Protein AF-A0A2D7C6W1-F1 (afdb_monomer_lite)

Sequence (150 aa):
MENFDFDVLTEDAIDINGTVIKLRDVPDDKLNSMLNRYKRKSESDEDWICEGYYTAAYETILRVVNYRKDHPNQGRTPEDLLEIARETEVGDTITCPNCKNEFEKRNSQHLFCSNGRTKQGGNCKDRYWNLHDPKRRERLDNYHEENYAE

Secondary structure (DSSP, 8-state):
---TTEEEETTTEEEETTEEEEGGGS-HHHHHHHHHHHHHHHTSHHHHHTTTHHHHHHHHHHHHHHHHHH-GGGGS-HHHHHHHHHHSPTTSEEE-TTT--EEE--STT--S-GGG--TTS--HHHHHHHHHSHHHHHHHHHHHHHHH--

Radi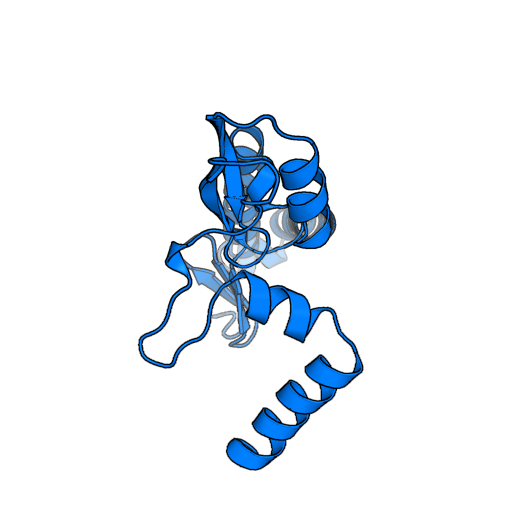us of gyration: 19.01 Å; chains: 1; bounding box: 43×43×50 Å

Foldseek 3Di:
DAPVQWDDDPQLWIGGHNDIRNLLQAAPVVLVVLLVVLVVVLPDPVCVVNVNRSVSNNVSSVVSVVVCVVVVQSNDALVVQLVVLLPDDQQDWGAASQPRDIDGRNDNPSSHDPVQQDPVGDRRVVVVVLCVDPVSVVVVVVVCCVPPVD

Structure (mmCIF, N/CA/C/O backbone):
data_AF-A0A2D7C6W1-F1
#
_entry.id   AF-A0A2D7C6W1-F1
#
loop_
_atom_site.group_PDB
_atom_site.id
_atom_site.type_symbol
_atom_site.label_atom_id
_atom_site.label_alt_id
_atom_site.label_comp_id
_atom_site.label_asym_id
_atom_site.label_entity_id
_atom_site.label_seq_id
_atom_site.pdbx_PDB_ins_code
_atom_site.Cartn_x
_atom_site.Cartn_y
_atom_site.Cartn_z
_atom_site.occupancy
_atom_site.B_iso_or_equiv
_atom_site.auth_seq_id
_atom_site.auth_comp_id
_atom_site.auth_asym_id
_atom_site.auth_atom_id
_atom_site.pdbx_PDB_model_num
ATOM 1 N N . MET A 1 1 ? 12.959 -6.729 -28.848 1.00 47.84 1 MET A N 1
ATOM 2 C CA . MET A 1 1 ? 13.080 -8.042 -28.176 1.00 47.84 1 MET A CA 1
ATOM 3 C C . MET A 1 1 ? 12.167 -7.910 -26.979 1.00 47.84 1 MET A C 1
ATOM 5 O O . MET A 1 1 ? 12.507 -7.137 -26.098 1.00 47.84 1 MET A O 1
ATOM 9 N N . GLU A 1 2 ? 10.964 -8.486 -27.035 1.00 46.91 2 GLU A N 1
ATOM 10 C CA . GLU A 1 2 ? 10.011 -8.402 -25.921 1.00 46.91 2 GLU A CA 1
ATOM 11 C C . GLU A 1 2 ? 10.696 -8.984 -24.685 1.00 46.91 2 GLU A C 1
ATOM 13 O O . GLU A 1 2 ? 11.186 -10.115 -24.706 1.00 46.91 2 GLU A O 1
ATOM 18 N N . ASN A 1 3 ? 10.816 -8.178 -23.634 1.00 53.06 3 ASN A N 1
ATOM 19 C CA . ASN A 1 3 ? 11.256 -8.667 -22.340 1.00 53.06 3 ASN A CA 1
ATOM 20 C C . ASN A 1 3 ? 10.028 -9.355 -21.735 1.00 53.06 3 ASN A C 1
ATOM 22 O O . ASN A 1 3 ? 9.321 -8.759 -20.937 1.00 53.06 3 ASN A O 1
ATOM 26 N N . PHE A 1 4 ? 9.735 -10.580 -22.194 1.00 56.25 4 PHE A N 1
ATOM 27 C CA . PHE A 1 4 ? 8.524 -11.347 -21.847 1.00 56.25 4 PHE A CA 1
ATOM 28 C C . PHE A 1 4 ? 8.294 -11.512 -20.334 1.00 56.25 4 PHE A C 1
ATOM 30 O O . PHE A 1 4 ? 7.210 -11.899 -19.914 1.00 56.25 4 PHE A O 1
ATOM 37 N N . ASP A 1 5 ? 9.307 -11.199 -19.527 1.00 73.25 5 ASP A N 1
ATOM 38 C CA . ASP A 1 5 ? 9.311 -11.363 -18.082 1.00 73.25 5 ASP A CA 1
ATOM 39 C C . ASP A 1 5 ? 9.166 -10.029 -17.326 1.00 73.25 5 ASP A C 1
ATOM 41 O O . ASP A 1 5 ? 9.450 -9.970 -16.126 1.00 73.25 5 ASP A O 1
ATOM 45 N N . PHE A 1 6 ? 8.791 -8.930 -17.984 1.00 80.50 6 PHE A N 1
ATOM 46 C CA . PHE A 1 6 ? 8.623 -7.644 -17.313 1.00 80.50 6 PHE A CA 1
ATOM 47 C C . PHE A 1 6 ? 7.566 -6.807 -18.046 1.00 80.50 6 PHE A C 1
ATOM 49 O O . PHE A 1 6 ? 7.773 -6.502 -19.214 1.00 80.50 6 PHE A O 1
ATOM 56 N N . ASP A 1 7 ? 6.473 -6.435 -17.358 1.00 82.94 7 ASP A N 1
ATOM 57 C CA . ASP A 1 7 ? 5.408 -5.533 -17.848 1.00 82.94 7 ASP A CA 1
ATOM 58 C C . ASP A 1 7 ? 4.999 -4.439 -16.842 1.00 82.94 7 ASP A C 1
ATOM 60 O O . ASP A 1 7 ? 4.746 -4.698 -15.664 1.00 82.94 7 ASP A O 1
ATOM 64 N N . VAL A 1 8 ? 4.894 -3.182 -17.297 1.00 82.38 8 VAL A N 1
ATOM 65 C CA . VAL A 1 8 ? 4.308 -2.092 -16.496 1.00 82.38 8 VAL A CA 1
ATOM 66 C C . VAL A 1 8 ? 2.813 -2.038 -16.775 1.00 82.38 8 VAL A C 1
ATOM 68 O O . VAL A 1 8 ? 2.379 -1.771 -17.893 1.00 82.38 8 VAL A O 1
ATOM 71 N N . LEU A 1 9 ? 2.013 -2.262 -15.737 1.00 84.75 9 LEU A N 1
ATOM 72 C CA . LEU A 1 9 ? 0.561 -2.342 -15.841 1.00 84.75 9 LEU A CA 1
ATOM 73 C C . LEU A 1 9 ? -0.097 -0.990 -15.530 1.00 84.75 9 LEU A C 1
ATOM 75 O O . LEU A 1 9 ? 0.452 -0.131 -14.836 1.00 84.75 9 LEU A O 1
ATOM 79 N N . THR A 1 10 ? -1.335 -0.813 -15.990 1.00 77.12 10 THR A N 1
ATOM 80 C CA . THR A 1 10 ? -2.091 0.446 -15.853 1.00 77.12 10 THR A CA 1
ATOM 81 C C . THR A 1 10 ? -2.480 0.803 -14.412 1.00 77.12 10 THR A C 1
ATOM 83 O O . THR A 1 10 ? -2.797 1.957 -14.137 1.00 77.12 10 THR A O 1
ATOM 86 N N . GLU A 1 11 ? -2.448 -0.151 -13.476 1.00 78.25 11 GLU A N 1
ATOM 87 C CA . GLU A 1 11 ? -2.970 -0.005 -12.105 1.00 78.25 11 GLU A CA 1
ATOM 88 C C . GLU A 1 11 ? -1.886 0.228 -11.035 1.00 78.25 11 GLU A C 1
ATOM 90 O O . GLU A 1 11 ? -1.955 -0.332 -9.942 1.00 78.25 11 GLU A O 1
ATOM 95 N N . ASP A 1 12 ? -0.865 1.042 -11.330 1.00 87.25 12 ASP A N 1
ATOM 96 C CA . ASP A 1 12 ? 0.300 1.215 -10.438 1.00 87.25 12 ASP A CA 1
ATOM 97 C C . ASP A 1 12 ? 0.898 -0.147 -10.032 1.00 87.25 12 ASP A C 1
ATOM 99 O O . ASP A 1 12 ? 1.196 -0.411 -8.861 1.00 87.25 12 ASP A O 1
ATOM 103 N N . ALA A 1 13 ? 1.017 -1.045 -11.006 1.00 89.69 13 ALA A N 1
ATOM 104 C CA . ALA A 1 13 ? 1.513 -2.393 -10.807 1.00 89.69 13 ALA A CA 1
ATOM 105 C C . ALA A 1 13 ? 2.585 -2.720 -11.840 1.00 89.69 13 ALA A C 1
ATOM 107 O O . ALA A 1 13 ? 2.610 -2.160 -12.935 1.00 89.69 13 ALA A O 1
ATOM 108 N N . ILE A 1 14 ? 3.488 -3.612 -11.458 1.00 90.19 14 ILE A N 1
ATOM 109 C CA . ILE A 1 14 ? 4.555 -4.097 -12.323 1.00 90.19 14 ILE A CA 1
ATOM 110 C C . ILE A 1 14 ? 4.523 -5.617 -12.268 1.00 90.19 14 ILE A C 1
ATOM 112 O O . ILE A 1 14 ? 4.587 -6.183 -11.178 1.00 90.19 14 ILE A O 1
ATOM 116 N N . ASP A 1 15 ? 4.413 -6.260 -13.418 1.00 88.56 15 ASP A N 1
ATOM 117 C CA . ASP A 1 15 ? 4.608 -7.692 -13.571 1.00 88.56 15 ASP A CA 1
ATOM 118 C C . ASP A 1 15 ? 6.099 -7.978 -13.737 1.00 88.56 15 ASP A C 1
ATOM 120 O O . ASP A 1 15 ? 6.776 -7.329 -14.533 1.00 88.56 15 ASP A O 1
ATOM 124 N N . ILE A 1 16 ? 6.615 -8.915 -12.947 1.00 86.44 16 ILE A N 1
ATOM 125 C CA . ILE A 1 16 ? 7.958 -9.463 -13.094 1.00 86.44 16 ILE A CA 1
ATOM 126 C C . ILE A 1 16 ? 7.830 -10.978 -13.185 1.00 86.44 16 ILE A C 1
ATOM 128 O O . ILE A 1 16 ? 7.563 -11.631 -12.175 1.00 86.44 16 ILE A O 1
ATOM 132 N N . ASN A 1 17 ? 8.070 -11.539 -14.366 1.00 84.31 17 ASN A N 1
ATOM 133 C CA . ASN A 1 17 ? 8.070 -12.975 -14.630 1.00 84.31 17 ASN A CA 1
ATOM 134 C C . ASN A 1 17 ? 6.769 -13.655 -14.149 1.00 84.31 17 ASN A C 1
ATOM 136 O O . ASN A 1 17 ? 6.798 -14.624 -13.388 1.00 84.31 17 ASN A O 1
ATOM 140 N N . GLY A 1 18 ? 5.620 -13.065 -14.489 1.00 82.75 18 GLY A N 1
ATOM 141 C CA . GLY A 1 18 ? 4.286 -13.513 -14.077 1.00 82.75 18 GLY A CA 1
ATOM 142 C C . GLY A 1 18 ? 3.901 -13.150 -12.637 1.00 82.75 18 GLY A C 1
ATOM 143 O O . GLY A 1 18 ? 2.819 -13.515 -12.173 1.00 82.75 18 GLY A O 1
ATOM 144 N N . THR A 1 19 ? 4.767 -12.452 -11.894 1.00 85.06 19 THR A N 1
ATOM 145 C CA . THR A 1 19 ? 4.476 -11.971 -10.539 1.00 85.06 19 THR A CA 1
ATOM 146 C C . THR A 1 19 ? 4.055 -10.508 -10.570 1.00 85.06 19 THR A C 1
ATOM 148 O O . THR A 1 19 ? 4.889 -9.606 -10.650 1.00 85.06 19 THR A O 1
ATOM 151 N N . VAL A 1 20 ? 2.756 -10.262 -10.399 1.00 88.88 20 VAL A N 1
ATOM 152 C CA . VAL A 1 20 ? 2.199 -8.905 -10.329 1.00 88.88 20 VAL A CA 1
ATOM 153 C C . VAL A 1 20 ? 2.466 -8.265 -8.966 1.00 88.88 20 VAL A C 1
ATOM 155 O O . VAL A 1 20 ? 1.891 -8.636 -7.940 1.00 88.88 20 VAL A O 1
ATOM 158 N N . ILE A 1 21 ? 3.305 -7.234 -8.960 1.00 89.56 21 ILE A N 1
ATOM 159 C CA . ILE A 1 21 ? 3.612 -6.405 -7.797 1.00 89.56 21 ILE A CA 1
ATOM 160 C C . ILE A 1 21 ? 2.732 -5.158 -7.830 1.00 89.56 21 ILE A C 1
ATOM 162 O O . ILE A 1 21 ? 2.958 -4.244 -8.621 1.00 89.56 21 ILE A O 1
ATOM 166 N N . LYS A 1 22 ? 1.767 -5.073 -6.912 1.00 90.19 22 LYS A N 1
ATOM 167 C CA . LYS A 1 22 ? 0.974 -3.857 -6.685 1.00 90.19 22 LYS A CA 1
ATOM 168 C C . LYS A 1 22 ? 1.797 -2.850 -5.894 1.00 90.19 22 LYS A C 1
ATOM 170 O O . LYS A 1 22 ? 1.976 -3.005 -4.687 1.00 90.19 22 LYS A O 1
ATOM 175 N N . LEU A 1 23 ? 2.290 -1.800 -6.546 1.00 90.31 23 LEU A N 1
ATOM 176 C CA . LEU A 1 23 ? 3.220 -0.845 -5.931 1.00 90.31 23 LEU A CA 1
ATOM 177 C C . LEU A 1 23 ? 2.604 -0.115 -4.737 1.00 90.31 23 LEU A C 1
ATOM 179 O O . LEU A 1 23 ? 3.302 0.199 -3.777 1.00 90.31 23 LEU A O 1
ATOM 183 N N . ARG A 1 24 ? 1.285 0.093 -4.762 1.00 85.81 24 ARG A N 1
ATOM 184 C CA . ARG A 1 24 ? 0.519 0.674 -3.653 1.00 85.81 24 ARG A CA 1
ATOM 185 C C . ARG A 1 24 ? 0.630 -0.135 -2.363 1.00 85.81 24 ARG A C 1
ATOM 187 O O . ARG A 1 24 ? 0.616 0.461 -1.291 1.00 85.81 24 ARG A O 1
ATOM 194 N N . ASP A 1 25 ? 0.817 -1.447 -2.451 1.00 83.94 25 ASP A N 1
ATOM 195 C CA . ASP A 1 25 ? 0.905 -2.326 -1.285 1.00 83.94 25 ASP A CA 1
ATOM 196 C C . ASP A 1 25 ? 2.335 -2.510 -0.767 1.00 83.94 25 ASP A C 1
ATOM 198 O O . ASP A 1 25 ? 2.521 -2.946 0.369 1.00 83.94 25 ASP A O 1
ATOM 202 N N . VAL A 1 26 ? 3.339 -2.132 -1.564 1.00 86.75 26 VAL A N 1
ATOM 203 C CA . VAL A 1 26 ? 4.760 -2.286 -1.230 1.00 86.75 26 VAL A CA 1
ATOM 204 C C . VAL A 1 26 ? 5.152 -1.345 -0.078 1.00 86.75 26 VAL A C 1
ATOM 206 O O . VAL A 1 26 ? 4.910 -0.143 -0.193 1.00 86.75 26 VAL A O 1
ATOM 209 N N . PRO A 1 27 ? 5.790 -1.833 1.002 1.00 87.00 27 PRO A N 1
ATOM 210 C CA . PRO A 1 27 ? 6.308 -0.985 2.080 1.00 87.00 27 PRO A CA 1
ATOM 211 C C . PRO A 1 27 ? 7.255 0.124 1.591 1.00 87.00 27 PRO A C 1
ATOM 213 O O . PRO A 1 27 ? 7.922 -0.032 0.565 1.0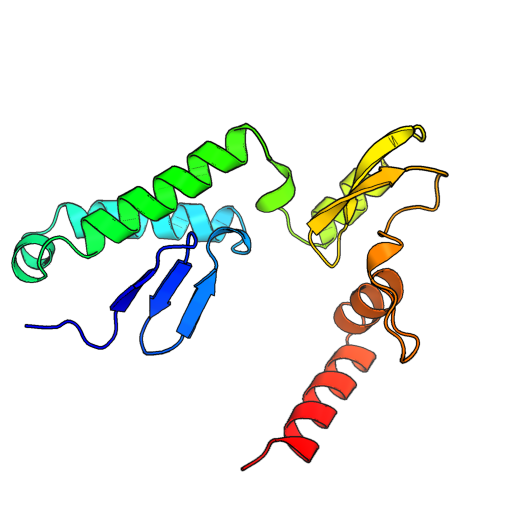0 87.00 27 PRO A O 1
ATOM 216 N N . ASP A 1 28 ? 7.309 1.255 2.299 1.00 87.12 28 ASP A N 1
ATOM 217 C CA . ASP A 1 28 ? 8.063 2.445 1.862 1.00 87.12 28 ASP A CA 1
ATOM 218 C C . ASP A 1 28 ? 9.566 2.200 1.664 1.00 87.12 28 ASP A C 1
ATOM 220 O O . ASP A 1 28 ? 10.154 2.687 0.696 1.00 87.12 28 ASP A O 1
ATOM 224 N N . ASP A 1 29 ? 10.202 1.429 2.541 1.00 87.88 29 ASP A N 1
ATOM 225 C CA . ASP A 1 29 ? 11.618 1.062 2.435 1.00 87.88 29 ASP A CA 1
ATOM 226 C C . ASP A 1 29 ? 11.901 0.303 1.127 1.00 87.88 29 ASP A C 1
ATOM 228 O O . ASP A 1 29 ? 12.822 0.639 0.370 1.00 87.88 29 ASP A O 1
ATOM 232 N N . LYS A 1 30 ? 11.044 -0.670 0.805 1.00 90.62 30 LYS A N 1
ATOM 233 C CA . LYS A 1 30 ? 11.142 -1.471 -0.413 1.00 90.62 30 LYS A CA 1
ATOM 234 C C . LYS A 1 30 ? 10.805 -0.647 -1.652 1.00 90.62 30 LYS A C 1
ATOM 236 O O . LYS A 1 30 ? 11.514 -0.766 -2.651 1.00 90.62 30 LYS A O 1
ATOM 241 N N . LEU A 1 31 ? 9.795 0.222 -1.592 1.00 91.75 31 LEU A N 1
ATOM 242 C CA . LEU A 1 31 ? 9.417 1.088 -2.713 1.00 91.75 31 LEU A CA 1
ATOM 243 C C . LEU A 1 31 ? 10.535 2.088 -3.051 1.00 91.75 31 LEU A C 1
ATOM 245 O O . LEU A 1 31 ? 10.873 2.257 -4.222 1.00 91.75 31 LEU A O 1
ATOM 249 N N . ASN A 1 32 ? 11.178 2.680 -2.042 1.00 92.50 32 ASN A N 1
ATOM 250 C CA . ASN A 1 32 ? 12.326 3.574 -2.231 1.00 92.50 32 ASN A CA 1
ATOM 251 C C . ASN A 1 32 ? 13.553 2.837 -2.791 1.00 92.50 32 ASN A C 1
ATOM 253 O O . ASN A 1 32 ? 14.259 3.358 -3.659 1.00 92.50 32 ASN A O 1
ATOM 257 N N . SER A 1 33 ? 13.797 1.603 -2.342 1.00 94.75 33 SER A N 1
ATOM 258 C CA . SER A 1 33 ? 14.836 0.742 -2.920 1.00 94.75 33 SER A CA 1
ATOM 259 C C . SER A 1 33 ? 14.563 0.447 -4.401 1.00 94.75 33 SER A C 1
ATOM 261 O O . SER A 1 33 ? 15.463 0.572 -5.240 1.00 94.75 33 SER A O 1
ATOM 263 N N . MET A 1 34 ? 13.307 0.142 -4.748 1.00 93.88 34 MET A N 1
ATOM 264 C CA . MET A 1 34 ? 12.881 -0.045 -6.136 1.00 93.88 34 MET A CA 1
ATOM 265 C C . MET A 1 34 ? 13.083 1.231 -6.961 1.00 93.88 34 MET A C 1
ATOM 267 O O . MET A 1 34 ? 13.706 1.154 -8.017 1.00 93.88 34 MET A O 1
ATOM 271 N N . LEU A 1 35 ? 12.656 2.399 -6.469 1.00 95.38 35 LEU A N 1
ATOM 272 C CA . LEU A 1 35 ? 12.831 3.687 -7.152 1.00 95.38 35 LEU A CA 1
ATOM 273 C C . LEU A 1 35 ? 14.300 3.934 -7.528 1.00 95.38 35 LEU A C 1
ATOM 275 O O . LEU A 1 35 ? 14.612 4.202 -8.686 1.00 95.38 35 LEU A O 1
ATOM 279 N N . ASN A 1 36 ? 15.216 3.773 -6.569 1.00 95.25 36 ASN A N 1
ATOM 280 C CA . ASN A 1 36 ? 16.651 3.961 -6.796 1.00 95.25 36 ASN A CA 1
ATOM 281 C C . ASN A 1 36 ? 17.241 2.929 -7.766 1.00 95.25 36 ASN A C 1
ATOM 283 O O . ASN A 1 36 ? 18.146 3.239 -8.546 1.00 95.25 36 ASN A O 1
ATOM 287 N N . ARG A 1 37 ? 16.758 1.682 -7.724 1.00 93.69 37 ARG A N 1
ATOM 288 C CA . ARG A 1 37 ? 17.172 0.638 -8.667 1.00 93.69 37 ARG A CA 1
ATOM 289 C C . ARG A 1 37 ? 16.743 0.987 -10.088 1.00 93.69 37 ARG A C 1
ATOM 291 O O . ARG A 1 37 ? 17.583 0.923 -10.981 1.00 93.69 37 ARG A O 1
ATOM 298 N N . TYR A 1 38 ? 15.476 1.340 -10.287 1.00 93.00 38 TYR A N 1
ATOM 299 C CA . TYR A 1 38 ? 14.937 1.609 -11.617 1.00 93.00 38 TYR A CA 1
ATOM 300 C C . TYR A 1 38 ? 15.430 2.923 -12.198 1.00 93.00 38 TYR A C 1
ATOM 302 O O . TYR A 1 38 ? 15.708 2.943 -13.384 1.00 93.00 38 TYR A O 1
ATOM 310 N N . LYS A 1 39 ? 15.706 3.937 -11.371 1.00 95.00 39 LYS A N 1
ATOM 311 C CA . LYS A 1 39 ? 16.408 5.148 -11.812 1.00 95.00 39 LYS A CA 1
ATOM 312 C C . LYS A 1 39 ? 17.761 4.835 -12.463 1.00 95.00 39 LYS A C 1
ATOM 314 O O . LYS A 1 39 ? 18.068 5.312 -13.544 1.00 95.00 39 LYS A O 1
ATOM 319 N N . ARG A 1 40 ? 18.578 3.996 -11.814 1.00 93.31 40 ARG A N 1
ATOM 320 C CA . ARG A 1 40 ? 19.887 3.609 -12.372 1.00 93.31 40 ARG A CA 1
ATOM 321 C C . ARG A 1 40 ? 19.757 2.789 -13.654 1.00 93.31 40 ARG A C 1
ATOM 323 O O . ARG A 1 40 ? 20.637 2.851 -14.499 1.00 93.31 40 ARG A O 1
ATOM 330 N N . LYS A 1 41 ? 18.696 1.985 -13.768 1.00 91.88 41 LYS A N 1
ATOM 331 C CA . LYS A 1 41 ? 18.440 1.166 -14.956 1.00 91.88 41 LYS A CA 1
ATOM 332 C C . LYS A 1 41 ? 17.873 1.979 -16.117 1.00 91.88 41 LYS A C 1
ATOM 334 O O . LYS A 1 41 ? 18.279 1.731 -17.236 1.00 91.88 41 LYS A O 1
ATOM 339 N N . SER A 1 42 ? 16.997 2.949 -15.863 1.00 91.38 42 SER A N 1
ATOM 340 C CA . SER A 1 42 ? 16.467 3.843 -16.901 1.00 91.38 42 SER A CA 1
ATOM 341 C C . SER A 1 42 ? 17.552 4.722 -17.527 1.00 91.38 42 SER A C 1
ATOM 343 O O . SER A 1 42 ? 17.406 5.204 -18.638 1.00 91.38 42 SER A O 1
ATOM 345 N N . GLU A 1 43 ? 18.653 4.943 -16.808 1.00 90.88 43 GLU A N 1
ATOM 346 C CA . GLU A 1 43 ? 19.818 5.684 -17.299 1.00 90.88 43 GLU A CA 1
ATOM 347 C C . GLU A 1 43 ? 20.808 4.797 -18.090 1.00 90.88 43 GLU A C 1
ATOM 349 O O . GLU A 1 43 ? 21.850 5.295 -18.514 1.00 90.88 43 GLU A O 1
ATOM 354 N N . SER A 1 44 ? 20.533 3.495 -18.274 1.00 88.75 44 SER A N 1
ATOM 355 C CA . SER A 1 44 ? 21.426 2.581 -18.999 1.00 88.75 44 SER A CA 1
ATOM 356 C C . SER A 1 44 ? 21.062 2.446 -20.481 1.00 88.75 44 SER A C 1
ATOM 358 O O . SER A 1 44 ? 19.895 2.494 -20.862 1.00 88.75 44 SER A O 1
ATOM 360 N N . ASP A 1 45 ? 22.064 2.174 -21.322 1.00 78.19 45 ASP A N 1
ATOM 361 C CA . ASP A 1 45 ? 21.862 1.897 -22.754 1.00 78.19 45 ASP A CA 1
ATOM 362 C C . ASP A 1 45 ? 20.956 0.671 -23.002 1.00 78.19 45 ASP A C 1
ATOM 364 O O . ASP A 1 45 ? 20.301 0.561 -24.038 1.00 78.19 45 ASP A O 1
ATOM 368 N N . GLU A 1 46 ? 20.889 -0.252 -22.038 1.00 81.56 46 GLU A N 1
ATOM 369 C CA . GLU A 1 46 ? 20.019 -1.432 -22.075 1.00 81.56 46 GLU A CA 1
ATOM 370 C C . GLU A 1 46 ? 18.529 -1.055 -22.053 1.00 81.56 46 GLU A C 1
ATOM 372 O O . GLU A 1 46 ? 17.721 -1.737 -22.683 1.00 81.56 46 GLU A O 1
ATOM 377 N N . ASP A 1 47 ? 18.157 0.042 -21.385 1.00 84.00 47 ASP A N 1
ATOM 378 C CA . ASP A 1 47 ? 16.775 0.531 -21.368 1.00 84.00 47 ASP A CA 1
ATOM 379 C C . ASP A 1 47 ? 16.311 0.970 -22.756 1.00 84.00 47 ASP A C 1
ATOM 381 O O . ASP A 1 47 ? 15.213 0.620 -23.184 1.00 84.00 47 ASP A O 1
ATOM 385 N N . TRP A 1 48 ? 17.178 1.663 -23.500 1.00 78.25 48 TRP A N 1
ATOM 386 C CA . TRP A 1 48 ? 16.893 2.061 -24.879 1.00 78.25 48 TRP A CA 1
ATOM 387 C C . TRP A 1 48 ? 16.641 0.841 -25.777 1.00 78.25 48 TRP A C 1
ATOM 389 O O . TRP A 1 48 ? 15.723 0.846 -26.595 1.00 78.25 48 TRP A O 1
ATOM 399 N N . ILE A 1 49 ? 17.417 -0.232 -25.585 1.00 81.75 49 ILE A N 1
ATOM 400 C CA . ILE A 1 49 ? 17.250 -1.504 -26.308 1.00 81.75 49 ILE A CA 1
ATOM 401 C C . ILE A 1 49 ? 15.925 -2.189 -25.935 1.00 81.75 49 ILE A C 1
ATOM 403 O O . ILE A 1 49 ? 15.307 -2.837 -26.781 1.00 81.75 49 ILE A O 1
ATOM 407 N N . CYS A 1 50 ? 15.481 -2.035 -24.687 1.00 72.06 50 CYS A N 1
ATOM 408 C CA . CYS A 1 50 ? 14.230 -2.584 -24.160 1.00 72.06 50 CYS A CA 1
ATOM 409 C C . CYS A 1 50 ? 13.050 -1.605 -24.272 1.00 72.06 50 CYS A C 1
ATOM 411 O O . CYS A 1 50 ? 12.122 -1.679 -23.470 1.00 72.06 50 CYS A O 1
ATOM 413 N N . GLU A 1 51 ? 13.094 -0.678 -25.232 1.00 79.50 51 GLU A N 1
ATOM 414 C CA . GLU A 1 51 ? 11.996 0.252 -25.531 1.00 79.50 51 GLU A CA 1
ATOM 415 C C . GLU A 1 51 ? 11.554 1.116 -24.331 1.00 79.50 51 GLU A C 1
ATOM 417 O O . GLU A 1 51 ? 10.391 1.492 -24.206 1.00 79.50 51 GLU A O 1
ATOM 422 N N . GLY A 1 52 ? 12.486 1.475 -23.443 1.00 80.94 52 GLY A N 1
ATOM 423 C CA . GLY A 1 52 ? 12.209 2.378 -22.321 1.00 80.94 52 GLY A CA 1
ATOM 424 C C . GLY A 1 52 ? 11.436 1.728 -21.174 1.00 80.94 52 GLY A C 1
ATOM 425 O O . GLY A 1 52 ? 10.804 2.422 -20.373 1.00 80.94 52 GLY A O 1
ATOM 426 N N . TYR A 1 53 ? 11.460 0.399 -21.084 1.00 85.19 53 TYR A N 1
ATOM 427 C CA . TYR A 1 53 ? 10.773 -0.342 -20.041 1.00 85.19 53 TYR A CA 1
ATOM 428 C C . TYR A 1 53 ? 11.104 0.179 -18.625 1.00 85.19 53 TYR A C 1
ATOM 430 O O . TYR A 1 53 ? 10.221 0.439 -17.798 1.00 85.19 53 TYR A O 1
ATOM 438 N N . TYR A 1 54 ? 12.392 0.277 -18.289 1.00 89.62 54 TYR A N 1
ATOM 439 C CA . TYR A 1 54 ? 12.832 0.669 -16.952 1.00 89.62 54 TYR A CA 1
ATOM 440 C C . TYR A 1 54 ? 12.501 2.131 -16.678 1.00 89.62 54 TYR A C 1
ATOM 442 O O . TYR A 1 54 ? 12.209 2.467 -15.527 1.00 89.62 54 TYR A O 1
ATOM 450 N N . THR A 1 55 ? 12.477 2.969 -17.718 1.00 91.62 55 THR A N 1
ATOM 451 C CA . THR A 1 55 ? 11.923 4.325 -17.647 1.00 91.62 55 THR A CA 1
ATOM 452 C C . THR A 1 55 ? 10.449 4.293 -17.234 1.00 91.62 55 THR A C 1
ATOM 454 O O . THR A 1 55 ? 10.095 4.914 -16.230 1.00 91.62 55 THR A O 1
ATOM 457 N N . ALA A 1 56 ? 9.604 3.494 -17.894 1.00 91.06 56 ALA A N 1
ATOM 458 C CA . ALA A 1 56 ? 8.189 3.359 -17.528 1.00 91.06 56 ALA A CA 1
ATOM 459 C C . ALA A 1 56 ? 7.995 2.847 -16.085 1.00 91.06 56 ALA A C 1
ATOM 461 O O . ALA A 1 56 ? 7.139 3.344 -15.340 1.00 91.06 56 ALA A O 1
ATOM 462 N N . ALA A 1 57 ? 8.817 1.888 -15.646 1.00 91.31 57 ALA A N 1
ATOM 463 C CA . ALA A 1 57 ? 8.794 1.387 -14.272 1.00 91.31 57 ALA A CA 1
ATOM 464 C C . ALA A 1 57 ? 9.199 2.468 -13.258 1.00 91.31 57 ALA A C 1
ATOM 466 O O . ALA A 1 57 ? 8.534 2.636 -12.232 1.00 91.31 57 ALA A O 1
ATOM 467 N N . TYR A 1 58 ? 10.269 3.217 -13.541 1.00 94.25 58 TYR A N 1
ATOM 468 C CA . TYR A 1 58 ? 10.728 4.324 -12.707 1.00 94.25 58 TYR A CA 1
ATOM 469 C C . TYR A 1 58 ? 9.650 5.404 -12.564 1.00 94.25 58 TYR A C 1
ATOM 471 O O . TYR A 1 58 ? 9.330 5.793 -11.440 1.00 94.25 58 TYR A O 1
ATOM 479 N N . GLU A 1 59 ? 9.044 5.838 -13.670 1.00 93.56 59 GLU A N 1
ATOM 480 C CA . GLU A 1 59 ? 7.974 6.841 -13.670 1.00 93.56 59 GLU A CA 1
ATOM 481 C C . GLU A 1 59 ? 6.747 6.375 -12.880 1.00 93.56 59 GLU A C 1
ATOM 483 O O . GLU A 1 59 ? 6.190 7.133 -12.080 1.00 93.56 59 GLU A O 1
ATOM 488 N N . THR A 1 60 ? 6.360 5.109 -13.040 1.00 93.69 60 THR A N 1
ATOM 489 C CA . THR A 1 60 ? 5.232 4.517 -12.309 1.00 93.69 60 THR A CA 1
ATOM 490 C C . THR A 1 60 ? 5.508 4.474 -10.805 1.00 93.69 60 THR A C 1
ATOM 492 O O . THR A 1 60 ? 4.663 4.879 -10.005 1.00 93.69 60 THR A O 1
ATOM 495 N N . ILE A 1 61 ? 6.706 4.054 -10.390 1.00 94.06 61 ILE A N 1
ATOM 496 C CA . ILE A 1 61 ? 7.091 4.052 -8.971 1.00 94.06 61 ILE A CA 1
ATOM 497 C C . ILE A 1 61 ? 7.153 5.482 -8.429 1.00 94.06 61 ILE A C 1
ATOM 499 O O . ILE A 1 61 ? 6.650 5.742 -7.336 1.00 94.06 61 ILE A O 1
ATOM 503 N N . LEU A 1 62 ? 7.713 6.425 -9.190 1.00 94.31 62 LEU A N 1
ATOM 504 C CA . LEU A 1 62 ? 7.784 7.833 -8.808 1.00 94.31 62 LEU A CA 1
ATOM 505 C C . LEU A 1 62 ? 6.386 8.438 -8.616 1.00 94.31 62 LEU A C 1
ATOM 507 O O . LEU A 1 62 ? 6.171 9.193 -7.665 1.00 94.31 62 LEU A O 1
ATOM 511 N N . ARG A 1 63 ? 5.417 8.076 -9.465 1.00 92.81 63 ARG A N 1
ATOM 512 C CA . ARG A 1 63 ? 4.006 8.459 -9.308 1.00 92.81 63 ARG A CA 1
ATOM 513 C C . ARG A 1 63 ? 3.437 7.969 -7.978 1.00 92.81 63 ARG A C 1
ATOM 515 O O . ARG A 1 63 ? 2.839 8.765 -7.258 1.00 92.81 63 ARG A O 1
ATOM 522 N N . VAL A 1 64 ? 3.670 6.706 -7.618 1.00 91.44 64 VAL A N 1
ATOM 523 C CA . VAL A 1 64 ? 3.212 6.139 -6.335 1.00 91.44 64 VAL A CA 1
ATOM 524 C C . VAL A 1 64 ? 3.893 6.819 -5.147 1.00 91.44 64 VAL A C 1
ATOM 526 O O . VAL A 1 64 ? 3.223 7.187 -4.185 1.00 91.44 64 VAL A O 1
ATOM 529 N N . VAL A 1 65 ? 5.206 7.054 -5.219 1.00 91.88 65 VAL A N 1
ATOM 530 C CA . VAL A 1 65 ? 5.951 7.773 -4.171 1.00 91.88 65 VAL A CA 1
ATOM 531 C C . VAL A 1 65 ? 5.408 9.191 -3.982 1.00 91.88 65 VAL A C 1
ATOM 533 O O . VAL A 1 65 ? 5.248 9.643 -2.851 1.00 91.88 65 VAL A O 1
ATOM 536 N N . ASN A 1 66 ? 5.081 9.893 -5.069 1.00 91.56 66 ASN A N 1
ATOM 537 C CA . ASN A 1 66 ? 4.470 11.216 -4.983 1.00 91.56 66 ASN A CA 1
ATOM 538 C C . ASN A 1 66 ? 3.056 11.158 -4.393 1.00 91.56 66 ASN A C 1
ATOM 540 O O . ASN A 1 66 ? 2.760 11.951 -3.508 1.00 91.56 66 ASN A O 1
ATOM 544 N N . TYR A 1 67 ? 2.226 10.195 -4.801 1.00 88.56 67 TYR A N 1
ATOM 545 C CA . TYR A 1 67 ? 0.884 9.997 -4.241 1.00 88.56 67 TYR A CA 1
ATOM 546 C C . TYR A 1 67 ? 0.905 9.766 -2.719 1.00 88.56 67 TYR A C 1
ATOM 548 O O . TYR A 1 67 ? 0.045 10.267 -1.993 1.00 88.56 67 TYR A O 1
ATOM 556 N N . ARG A 1 68 ? 1.919 9.052 -2.212 1.00 88.69 68 ARG A N 1
ATOM 557 C CA . ARG A 1 68 ? 2.099 8.789 -0.774 1.00 88.69 68 ARG A CA 1
ATOM 558 C C . ARG A 1 68 ? 2.459 10.016 0.055 1.00 88.69 68 ARG A C 1
ATOM 560 O O . ARG A 1 68 ? 2.263 9.975 1.265 1.00 88.69 68 ARG A O 1
ATOM 567 N N . LYS A 1 69 ? 2.936 11.105 -0.557 1.00 87.25 69 LYS A N 1
ATOM 568 C CA . LYS A 1 69 ? 3.141 12.373 0.165 1.00 87.25 69 LYS A CA 1
ATOM 569 C C . LYS A 1 69 ? 1.824 12.901 0.729 1.00 87.25 69 LYS A C 1
ATOM 571 O O . LYS A 1 69 ? 1.810 13.397 1.849 1.00 87.25 69 LYS A O 1
ATOM 576 N N . ASP A 1 70 ? 0.740 12.709 -0.019 1.00 86.12 70 ASP A N 1
ATOM 577 C CA . ASP A 1 70 ? -0.612 13.102 0.380 1.00 86.12 70 ASP A CA 1
ATOM 578 C C . ASP A 1 70 ? -1.365 11.965 1.104 1.00 86.12 70 ASP A C 1
ATOM 580 O O . ASP A 1 70 ? -2.334 12.218 1.812 1.00 86.12 70 ASP A O 1
ATOM 584 N N . HIS A 1 71 ? -0.903 10.712 0.970 1.00 83.31 71 HIS A N 1
ATOM 585 C CA . HIS A 1 71 ? -1.514 9.513 1.569 1.00 83.31 71 HIS A CA 1
ATOM 586 C C . HIS A 1 71 ? -0.474 8.658 2.319 1.00 83.31 71 HIS A C 1
ATOM 588 O O . HIS A 1 71 ? -0.170 7.529 1.906 1.00 83.31 71 HIS A O 1
ATOM 594 N N . PRO A 1 72 ? 0.082 9.159 3.437 1.00 81.44 72 PRO A N 1
ATOM 595 C CA . PRO A 1 72 ? 1.235 8.547 4.100 1.00 81.44 72 PRO A CA 1
ATOM 596 C C . PRO A 1 72 ? 0.954 7.145 4.650 1.00 81.44 72 PRO A C 1
ATOM 598 O O . PRO A 1 72 ? 1.878 6.357 4.822 1.00 81.44 72 PRO A O 1
ATOM 601 N N . ASN A 1 73 ? -0.312 6.801 4.894 1.00 84.44 73 ASN A N 1
ATOM 602 C CA . ASN A 1 73 ? -0.711 5.511 5.456 1.00 84.44 73 ASN A CA 1
ATOM 603 C C . ASN A 1 73 ? -0.675 4.356 4.442 1.00 84.44 73 ASN A C 1
ATOM 605 O O . ASN A 1 73 ? -0.698 3.191 4.831 1.00 84.44 73 ASN A O 1
ATOM 609 N N . GLN A 1 74 ? -0.591 4.635 3.140 1.00 79.56 74 GLN A N 1
ATOM 610 C CA . GLN A 1 74 ? -0.606 3.586 2.118 1.00 79.56 74 GLN A CA 1
ATOM 611 C C . GLN A 1 74 ? 0.672 2.722 2.136 1.00 79.56 74 GLN A C 1
ATOM 613 O O . GLN A 1 74 ? 0.609 1.512 1.896 1.00 79.56 74 GLN A O 1
ATOM 618 N N . GLY A 1 75 ? 1.820 3.336 2.439 1.00 79.56 75 GLY A N 1
ATOM 619 C CA . GLY A 1 75 ? 3.131 2.680 2.506 1.00 79.56 75 GLY A CA 1
ATOM 620 C C . GLY A 1 75 ? 3.491 2.074 3.861 1.00 79.56 75 GLY A C 1
ATOM 621 O O . GLY A 1 75 ? 4.518 1.403 3.977 1.00 79.56 75 GLY A O 1
ATOM 622 N N . ARG A 1 76 ? 2.636 2.281 4.866 1.00 85.69 76 ARG A N 1
ATOM 623 C CA . ARG A 1 76 ? 2.830 1.803 6.235 1.00 85.69 76 ARG A CA 1
ATOM 624 C C . ARG A 1 76 ? 2.580 0.306 6.353 1.00 85.69 76 ARG A C 1
ATOM 626 O O . ARG A 1 76 ? 1.746 -0.266 5.640 1.00 85.69 76 ARG A O 1
ATOM 633 N N . THR A 1 77 ? 3.298 -0.317 7.281 1.00 87.44 77 THR A N 1
ATOM 634 C CA . THR A 1 77 ? 3.059 -1.714 7.646 1.00 87.44 77 THR A CA 1
ATOM 635 C C . THR A 1 77 ? 1.740 -1.854 8.416 1.00 87.44 77 THR A C 1
ATOM 637 O O . THR A 1 77 ? 1.243 -0.875 8.985 1.00 87.44 77 THR A O 1
ATOM 640 N N . PRO A 1 78 ? 1.139 -3.056 8.456 1.00 89.44 78 PRO A N 1
ATOM 641 C CA . PRO A 1 78 ? -0.021 -3.317 9.305 1.00 89.44 78 PRO A CA 1
ATOM 642 C C . PRO A 1 78 ? 0.214 -2.942 10.781 1.00 89.44 78 PRO A C 1
ATOM 644 O O . PRO A 1 78 ? -0.695 -2.453 11.448 1.00 89.44 78 PRO A O 1
ATOM 647 N N . GLU A 1 79 ? 1.420 -3.144 11.304 1.00 91.06 79 GLU A N 1
ATOM 648 C CA . GLU A 1 79 ? 1.824 -2.767 12.659 1.00 91.06 79 GLU A CA 1
ATOM 649 C C . GLU A 1 79 ? 1.828 -1.251 12.870 1.00 91.06 79 GLU A C 1
ATOM 651 O O . GLU A 1 79 ? 1.188 -0.779 13.812 1.00 91.06 79 GLU A O 1
ATOM 656 N N . ASP A 1 80 ? 2.456 -0.494 11.964 1.00 91.38 80 ASP A N 1
ATOM 657 C CA . ASP A 1 80 ? 2.473 0.974 12.018 1.00 91.38 80 ASP A CA 1
ATOM 658 C C . ASP A 1 80 ? 1.046 1.538 12.012 1.00 91.38 80 ASP A C 1
ATOM 660 O O . ASP A 1 80 ? 0.699 2.425 12.790 1.00 91.38 80 ASP A O 1
ATOM 664 N N . LEU A 1 81 ? 0.184 1.002 11.140 1.00 93.19 81 LEU A N 1
ATOM 665 C CA . LEU A 1 81 ? -1.211 1.429 11.037 1.00 93.19 81 LEU A CA 1
ATOM 666 C C . LEU A 1 81 ? -1.998 1.134 12.314 1.00 93.19 81 LEU A C 1
ATOM 668 O O . LEU A 1 81 ? -2.877 1.912 12.688 1.00 93.19 81 LEU A O 1
ATOM 672 N N . LEU A 1 82 ? -1.701 0.022 12.990 1.00 94.88 82 LEU A N 1
ATOM 673 C CA . LEU A 1 82 ? -2.339 -0.318 14.257 1.00 94.88 82 LEU A CA 1
ATOM 674 C C . LEU A 1 82 ? -1.901 0.628 15.381 1.00 94.88 82 LEU A C 1
ATOM 676 O O . LEU A 1 82 ? -2.730 0.983 16.220 1.00 94.88 82 LEU A O 1
ATOM 680 N N . GLU A 1 83 ? -0.630 1.021 15.412 1.00 95.12 83 GLU A N 1
ATOM 681 C CA . GLU A 1 83 ? -0.105 2.003 16.365 1.00 95.12 83 GLU A CA 1
ATOM 682 C C . GLU A 1 83 ? -0.733 3.381 16.137 1.00 95.12 83 GLU A C 1
ATOM 684 O O . GLU A 1 83 ? -1.377 3.903 17.048 1.00 95.12 83 GLU A O 1
ATOM 689 N N . ILE A 1 84 ? -0.705 3.882 14.897 1.00 94.06 84 ILE A N 1
ATOM 690 C CA . ILE A 1 84 ? -1.366 5.138 14.509 1.00 94.06 84 ILE A CA 1
ATOM 691 C C . ILE A 1 84 ? -2.842 5.107 14.921 1.00 94.06 84 ILE A C 1
ATOM 693 O O . ILE A 1 84 ? -3.316 6.002 15.615 1.00 94.06 84 ILE A O 1
ATOM 697 N N . ALA A 1 85 ? -3.569 4.037 14.579 1.00 94.88 85 ALA A N 1
ATOM 698 C CA . ALA A 1 85 ? -4.984 3.911 14.913 1.00 94.88 85 ALA A CA 1
ATOM 699 C C . ALA A 1 85 ? -5.256 3.923 16.426 1.00 94.88 85 ALA A C 1
ATOM 701 O O . ALA A 1 85 ? -6.341 4.340 16.838 1.00 94.88 85 ALA A O 1
ATOM 702 N N . ARG A 1 86 ? -4.326 3.452 17.268 1.00 96.12 86 ARG A N 1
ATOM 703 C CA . ARG A 1 86 ? -4.461 3.514 18.735 1.00 96.12 86 ARG A CA 1
ATOM 704 C C . ARG A 1 86 ? -4.320 4.942 19.245 1.00 96.12 86 ARG A C 1
ATOM 706 O O . ARG A 1 86 ? -5.106 5.321 20.113 1.00 96.12 86 ARG A O 1
ATOM 713 N N . GLU A 1 87 ? -3.382 5.695 18.684 1.00 95.62 87 GLU A N 1
ATOM 714 C CA . GLU A 1 87 ? -3.055 7.070 19.073 1.00 95.62 87 GLU A CA 1
ATOM 715 C C . GLU A 1 87 ? -4.056 8.105 18.549 1.00 95.62 87 GLU A C 1
ATOM 717 O O . GLU A 1 87 ? -4.303 9.103 19.219 1.00 95.62 87 GLU A O 1
ATOM 722 N N . THR A 1 88 ? -4.675 7.861 17.391 1.00 95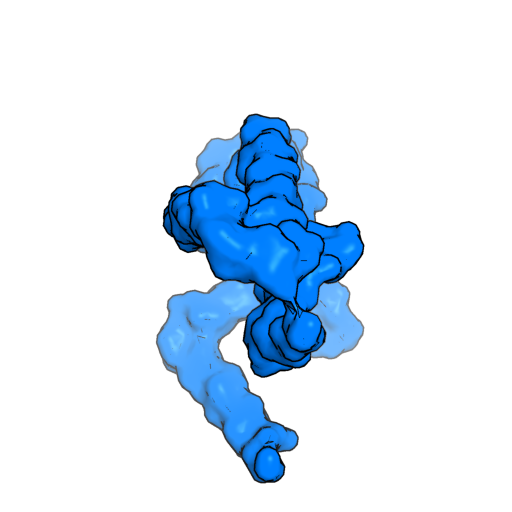.50 88 THR A N 1
ATOM 723 C CA . THR A 1 88 ? -5.667 8.773 16.798 1.00 95.50 88 THR A CA 1
ATOM 724 C C . THR A 1 88 ? -6.906 8.952 17.686 1.00 95.50 88 THR A C 1
ATOM 726 O O . THR A 1 88 ? -7.375 7.998 18.317 1.00 95.50 88 THR A O 1
ATOM 729 N N . GLU A 1 89 ? -7.490 10.150 17.715 1.00 95.94 89 GLU A N 1
ATOM 730 C CA . GLU A 1 89 ? -8.672 10.442 18.527 1.00 95.94 89 GLU A CA 1
ATOM 731 C C . GLU A 1 89 ? -9.961 9.819 17.962 1.00 95.94 89 GLU A C 1
ATOM 733 O O . GLU A 1 89 ? -10.055 9.385 16.813 1.00 95.94 89 GLU A O 1
ATOM 738 N N . VAL A 1 90 ? -10.982 9.710 18.815 1.00 96.88 90 VAL A N 1
ATOM 739 C CA . VAL A 1 90 ? -12.319 9.278 18.387 1.00 96.88 90 VAL A CA 1
ATOM 740 C C . VAL A 1 90 ? -12.975 10.416 17.604 1.00 96.88 90 VAL A C 1
ATOM 742 O O . VAL A 1 90 ? -13.022 11.538 18.092 1.00 96.88 90 VAL A O 1
ATOM 745 N N . GLY A 1 91 ? -13.527 10.108 16.431 1.00 94.94 91 GLY A N 1
ATOM 746 C CA . GLY A 1 91 ? -14.097 11.072 15.484 1.00 94.94 91 GLY A CA 1
ATOM 747 C C . GLY A 1 91 ? -13.211 11.320 14.261 1.00 94.94 91 GLY A C 1
ATOM 748 O O . GLY A 1 91 ? -13.713 11.762 13.232 1.00 94.94 91 GLY A O 1
ATOM 749 N N . ASP A 1 92 ? -11.928 10.962 14.333 1.00 95.50 92 ASP A N 1
ATOM 750 C CA . ASP A 1 92 ? -10.993 11.113 13.219 1.00 95.50 92 ASP A CA 1
ATOM 751 C C . ASP A 1 92 ? -11.030 9.921 12.251 1.00 95.50 92 ASP A C 1
ATOM 753 O O . ASP A 1 92 ? -11.447 8.804 12.583 1.00 95.50 92 ASP A O 1
ATOM 757 N N . THR A 1 93 ? -10.557 10.158 11.025 1.00 94.62 93 THR A N 1
ATOM 758 C CA . THR A 1 93 ? -10.393 9.113 10.006 1.00 94.62 93 THR A CA 1
ATOM 759 C C . THR A 1 93 ? -9.077 8.370 10.212 1.00 94.62 93 THR A C 1
ATOM 761 O O . THR A 1 93 ? -8.014 8.979 10.288 1.00 94.62 93 THR A O 1
ATOM 764 N N . ILE A 1 94 ? -9.144 7.039 10.257 1.00 94.25 94 ILE A N 1
ATOM 765 C CA . ILE A 1 94 ? -7.988 6.144 10.360 1.00 94.25 94 ILE A CA 1
ATOM 766 C C . ILE A 1 94 ? -7.976 5.124 9.221 1.00 94.25 94 ILE A C 1
ATOM 768 O O . ILE A 1 94 ? -9.006 4.802 8.626 1.00 94.25 94 ILE A O 1
ATOM 772 N N . THR A 1 95 ? -6.802 4.569 8.941 1.00 93.38 95 THR A N 1
ATOM 773 C CA . THR A 1 95 ? -6.602 3.549 7.906 1.00 93.38 95 THR A CA 1
ATOM 774 C C . THR A 1 95 ? -6.610 2.152 8.531 1.00 93.38 95 THR A C 1
ATOM 776 O O . THR A 1 95 ? -5.905 1.890 9.501 1.00 93.38 95 THR A O 1
ATOM 779 N N . CYS A 1 96 ? -7.401 1.227 7.981 1.00 92.69 96 CYS A N 1
ATOM 780 C CA . CYS A 1 96 ? -7.515 -0.140 8.491 1.00 92.69 96 CYS A CA 1
ATOM 781 C C . CYS A 1 96 ? -6.178 -0.890 8.391 1.00 92.69 96 CYS A C 1
ATOM 783 O O . CYS A 1 96 ? -5.708 -1.095 7.269 1.00 92.69 96 CYS A O 1
ATOM 785 N N . PRO A 1 97 ? -5.632 -1.418 9.504 1.00 92.50 97 PRO A N 1
ATOM 786 C CA . PRO A 1 97 ? -4.353 -2.130 9.496 1.00 92.50 97 PRO A CA 1
ATOM 787 C C . PRO A 1 97 ? -4.323 -3.360 8.580 1.00 92.50 97 PRO A C 1
ATOM 789 O O . PRO A 1 97 ? -3.276 -3.737 8.074 1.00 92.50 97 PRO A O 1
ATOM 792 N N . ASN A 1 98 ? -5.479 -3.993 8.349 1.00 90.00 98 ASN A N 1
ATOM 793 C CA . ASN A 1 98 ? -5.569 -5.219 7.554 1.00 90.00 98 ASN A CA 1
ATOM 794 C C . ASN A 1 98 ? -5.785 -4.968 6.055 1.00 90.00 98 ASN A C 1
ATOM 796 O O . ASN A 1 98 ? -5.207 -5.654 5.225 1.00 90.00 98 ASN A O 1
ATOM 800 N N . CYS A 1 99 ? -6.699 -4.062 5.696 1.00 86.12 99 CYS A N 1
ATOM 801 C CA . CYS A 1 99 ? -7.140 -3.899 4.303 1.00 86.12 99 CYS A CA 1
ATOM 802 C C . CYS A 1 99 ? -6.874 -2.507 3.728 1.00 86.12 99 CYS A C 1
ATOM 804 O O . CYS A 1 99 ? -7.333 -2.225 2.628 1.00 86.12 99 CYS A O 1
ATOM 806 N N . LYS A 1 100 ? -6.216 -1.628 4.492 1.00 86.75 100 LYS A N 1
ATOM 807 C CA . LYS A 1 100 ? -5.842 -0.259 4.110 1.00 86.75 100 LYS A CA 1
ATOM 808 C C . LYS A 1 100 ? -6.992 0.678 3.703 1.00 86.75 100 LYS A C 1
ATOM 810 O O . LYS A 1 100 ? -6.742 1.780 3.239 1.00 86.75 100 LYS A O 1
ATOM 815 N N . ASN A 1 101 ? -8.248 0.289 3.927 1.00 87.88 101 ASN A N 1
ATOM 816 C CA . ASN A 1 101 ? -9.398 1.173 3.722 1.00 87.88 101 ASN A CA 1
ATOM 817 C C . ASN A 1 101 ? -9.502 2.198 4.853 1.00 87.88 101 ASN A C 1
ATOM 819 O O . ASN A 1 101 ? -9.316 1.847 6.019 1.00 87.88 101 ASN A O 1
ATOM 823 N N . GLU A 1 102 ? -9.876 3.426 4.517 1.00 91.00 102 GLU A N 1
ATOM 824 C CA . GLU A 1 102 ? -10.109 4.499 5.483 1.00 91.00 102 GLU A CA 1
ATOM 825 C C . GLU A 1 102 ? -11.512 4.419 6.097 1.00 91.00 102 GLU A C 1
ATOM 827 O O . GLU A 1 102 ? -12.478 4.008 5.444 1.00 91.00 102 GLU A O 1
ATOM 832 N N . PHE A 1 103 ? -11.626 4.763 7.380 1.00 93.12 103 PHE A N 1
ATOM 833 C CA . PHE A 1 103 ? -12.893 4.804 8.107 1.00 93.12 103 PHE A CA 1
ATOM 834 C C . PHE A 1 103 ? -12.807 5.701 9.348 1.00 93.12 103 PHE A C 1
ATOM 836 O O . PHE A 1 103 ? -11.742 5.888 9.927 1.00 93.12 103 PHE A O 1
ATOM 843 N N . GLU A 1 104 ? -13.954 6.207 9.800 1.00 95.06 104 GLU A N 1
ATOM 844 C CA . GLU A 1 104 ? -14.047 7.022 11.014 1.00 95.06 104 GLU A CA 1
ATOM 845 C C . GLU A 1 104 ? -13.937 6.165 12.291 1.00 95.06 104 GLU A C 1
ATOM 847 O O . GLU A 1 104 ? -14.649 5.160 12.476 1.00 95.06 104 GLU A O 1
ATOM 852 N N . LYS A 1 105 ? -13.059 6.566 13.213 1.00 95.25 105 LYS A N 1
ATOM 853 C CA . LYS A 1 105 ? -12.885 5.932 14.520 1.00 95.25 105 LYS A CA 1
ATOM 854 C C . LYS A 1 105 ? -14.049 6.310 15.438 1.00 95.25 105 LYS A C 1
ATOM 856 O O . LYS A 1 105 ? -14.142 7.426 15.919 1.00 95.25 105 LYS A O 1
ATOM 861 N N . ARG A 1 106 ? -14.932 5.351 15.739 1.00 94.38 106 ARG A N 1
ATOM 862 C CA . ARG A 1 106 ? -16.175 5.587 16.506 1.00 94.38 106 ARG A CA 1
ATOM 863 C C . ARG A 1 106 ? -16.006 5.470 18.018 1.00 94.38 106 ARG A C 1
ATOM 865 O O . ARG A 1 106 ? -16.835 5.949 18.779 1.00 94.38 106 ARG A O 1
ATOM 872 N N . ASN A 1 107 ? -14.983 4.747 18.455 1.00 95.25 107 ASN A N 1
ATOM 873 C CA . ASN A 1 107 ? -14.610 4.586 19.856 1.00 95.25 107 ASN A CA 1
ATOM 874 C C . ASN A 1 107 ? -13.138 4.162 19.936 1.00 95.25 107 ASN A C 1
ATOM 876 O O . ASN A 1 107 ? -12.534 3.805 18.923 1.00 95.25 107 ASN A O 1
ATOM 880 N N . SER A 1 108 ? -12.563 4.165 21.139 1.00 94.44 108 SER A N 1
ATOM 881 C CA . SER A 1 108 ? -11.147 3.838 21.357 1.00 94.44 108 SER A CA 1
ATOM 882 C C . SER A 1 108 ? -10.745 2.439 20.870 1.00 94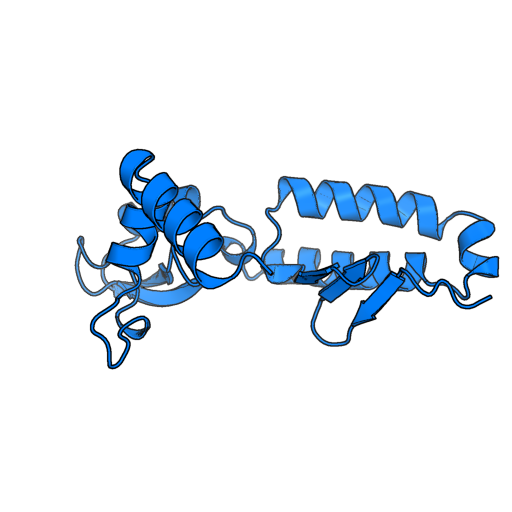.44 108 SER A C 1
ATOM 884 O O . SER A 1 108 ? -9.590 2.225 20.517 1.00 94.44 108 SER A O 1
ATOM 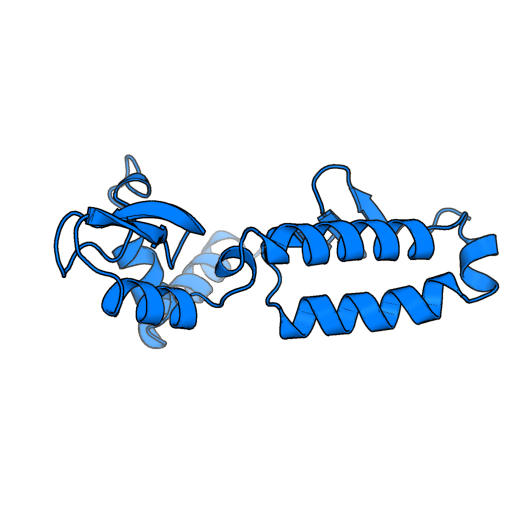886 N N . GLN A 1 109 ? -11.690 1.497 20.800 1.00 92.25 109 GLN A N 1
ATOM 887 C CA . GLN A 1 109 ? -11.462 0.118 20.360 1.00 92.25 109 GLN A CA 1
ATOM 888 C C . GLN A 1 109 ? -11.722 -0.095 18.857 1.00 92.25 109 GLN A C 1
ATOM 890 O O . GLN A 1 109 ? -11.453 -1.185 18.339 1.00 92.25 109 GLN A O 1
ATOM 895 N N . HIS A 1 110 ? -12.239 0.910 18.138 1.00 93.69 110 HIS A N 1
ATOM 896 C CA . HIS A 1 110 ? -12.536 0.835 16.706 1.00 93.69 110 HIS A CA 1
ATOM 897 C C . HIS A 1 110 ? -11.250 1.008 15.890 1.00 93.69 110 HIS A C 1
ATOM 899 O O . HIS A 1 110 ? -11.044 2.040 15.271 1.00 93.69 110 HIS A O 1
ATOM 905 N N . LEU A 1 111 ? -10.378 -0.004 15.923 1.00 95.31 111 LEU A N 1
ATOM 906 C CA . LEU A 1 111 ? -9.062 0.008 15.262 1.00 95.31 111 LEU A CA 1
ATOM 907 C C . LEU A 1 111 ? -9.069 -0.638 13.868 1.00 95.31 111 LEU A C 1
ATOM 909 O O . LEU A 1 111 ? -8.108 -0.514 13.121 1.00 95.31 111 LEU A O 1
ATOM 913 N N . PHE A 1 112 ? -10.142 -1.345 13.506 1.00 94.88 112 PHE A N 1
ATOM 914 C CA . PHE A 1 112 ? -10.270 -2.055 12.231 1.00 94.88 112 PHE A CA 1
ATOM 915 C C . PHE A 1 112 ? -11.595 -1.713 11.564 1.00 94.88 112 PHE A C 1
ATOM 917 O O . PHE A 1 112 ? -12.614 -1.578 12.246 1.00 94.88 112 PHE A O 1
ATOM 924 N N . CYS A 1 113 ? -11.609 -1.659 10.230 1.00 91.00 113 CYS A N 1
ATOM 925 C CA . CYS A 1 113 ? -12.833 -1.338 9.513 1.00 91.00 113 CYS A CA 1
ATOM 926 C C . CYS A 1 113 ? -13.888 -2.443 9.679 1.00 91.00 113 CYS A C 1
ATOM 928 O O . CYS A 1 113 ? -13.605 -3.646 9.602 1.00 91.00 113 CYS A O 1
ATOM 930 N N . SER A 1 114 ? -15.148 -2.032 9.787 1.00 81.69 114 SER A N 1
ATOM 931 C CA . SER A 1 114 ? -16.288 -2.958 9.786 1.00 81.69 114 SER A CA 1
ATOM 932 C C . SER A 1 114 ? -16.584 -3.559 8.399 1.00 81.69 114 SER A C 1
ATOM 934 O O . SER A 1 114 ? -17.286 -4.564 8.306 1.00 81.69 114 SER A O 1
ATOM 936 N N . ASN A 1 115 ? -16.000 -2.998 7.332 1.00 71.00 115 ASN A N 1
ATOM 937 C CA . ASN A 1 115 ? -16.233 -3.382 5.931 1.00 71.00 115 ASN A CA 1
ATOM 938 C C . ASN A 1 115 ? -15.598 -4.727 5.537 1.00 71.00 115 ASN A C 1
ATOM 940 O O . ASN A 1 115 ? -15.870 -5.250 4.464 1.00 71.00 115 ASN A O 1
ATOM 944 N N . GLY A 1 116 ? -14.776 -5.318 6.407 1.00 64.31 116 GLY A N 1
ATOM 945 C CA . GLY A 1 116 ? -14.159 -6.622 6.166 1.00 64.31 116 GLY A CA 1
ATOM 946 C C . GLY A 1 116 ? -15.075 -7.823 6.407 1.00 64.31 116 GLY A C 1
ATOM 947 O O . GLY A 1 116 ? -14.589 -8.949 6.322 1.00 64.31 116 GLY A O 1
ATOM 948 N N . ARG A 1 117 ? -16.347 -7.601 6.772 1.00 70.06 117 ARG A N 1
ATOM 949 C CA . ARG A 1 117 ? -17.307 -8.666 7.090 1.00 70.06 117 ARG A CA 1
ATOM 950 C C . ARG A 1 117 ? -17.683 -9.453 5.836 1.00 70.06 117 ARG A C 1
ATOM 952 O O . ARG A 1 117 ? -18.347 -8.921 4.952 1.00 70.06 117 ARG A O 1
ATOM 959 N N . THR A 1 118 ? -17.304 -10.727 5.768 1.00 67.50 118 THR A N 1
ATOM 960 C CA . THR A 1 118 ? -17.762 -11.626 4.696 1.00 67.50 118 THR A CA 1
ATOM 961 C C . THR A 1 118 ? -19.030 -12.372 5.092 1.00 67.50 118 THR A C 1
ATOM 963 O O . THR A 1 118 ? -19.303 -12.577 6.274 1.00 67.50 118 THR A O 1
ATOM 966 N N . LYS A 1 119 ? -19.784 -12.853 4.091 1.00 61.94 119 LYS A N 1
ATOM 967 C CA . LYS A 1 119 ? -20.956 -13.728 4.300 1.00 61.94 119 LYS A CA 1
ATOM 968 C C . LYS A 1 119 ? -20.629 -14.995 5.109 1.00 61.94 119 LYS A C 1
ATOM 970 O O . LYS A 1 119 ? -21.522 -15.574 5.707 1.00 61.94 119 LYS A O 1
ATOM 975 N N . GLN A 1 120 ? -19.357 -15.397 5.141 1.00 65.38 120 GLN A N 1
ATOM 976 C CA . GLN A 1 120 ? -18.845 -16.565 5.866 1.00 65.38 120 GLN A CA 1
ATOM 977 C C . GLN A 1 120 ? -18.302 -16.225 7.270 1.00 65.38 120 GLN A C 1
ATOM 979 O O . GLN A 1 120 ? -17.676 -17.067 7.901 1.00 65.38 120 GLN A O 1
ATOM 984 N N . GLY A 1 121 ? -18.513 -15.002 7.775 1.00 66.00 121 GLY A N 1
ATOM 985 C CA . GLY A 1 121 ? -18.223 -14.655 9.172 1.00 66.00 121 GLY A CA 1
ATOM 986 C C . GLY A 1 121 ? -16.807 -14.152 9.476 1.00 66.00 121 GLY A C 1
ATOM 987 O O . GLY A 1 121 ? -16.471 -13.992 10.645 1.00 66.00 121 GLY A O 1
ATOM 988 N N . GLY A 1 122 ? -15.976 -13.851 8.473 1.00 75.81 122 GLY A N 1
ATOM 989 C CA . GLY A 1 122 ? -14.648 -13.258 8.696 1.00 75.81 122 GLY A CA 1
ATOM 990 C C . GLY A 1 122 ? -14.699 -11.734 8.822 1.00 75.81 122 GLY A C 1
ATOM 991 O O . GLY A 1 122 ? -15.543 -11.109 8.191 1.00 75.81 122 GLY A O 1
ATOM 992 N N . ASN A 1 123 ? -13.791 -11.123 9.592 1.00 88.19 123 ASN A N 1
ATOM 993 C CA . ASN A 1 123 ? -13.609 -9.666 9.656 1.00 88.19 123 ASN A CA 1
ATOM 994 C C . ASN A 1 123 ? -12.114 -9.273 9.622 1.00 88.19 123 ASN A C 1
ATOM 996 O O . ASN A 1 123 ? -11.234 -10.114 9.793 1.00 88.19 123 ASN A O 1
ATOM 1000 N N . CYS A 1 124 ? -11.819 -7.990 9.380 1.00 90.50 124 CYS A N 1
ATOM 1001 C CA . CYS A 1 124 ? -10.442 -7.488 9.265 1.00 90.50 124 CYS A CA 1
ATOM 1002 C C . CYS A 1 124 ? -9.624 -7.630 10.554 1.00 90.50 124 CYS A C 1
ATOM 1004 O O . CYS A 1 124 ? -8.428 -7.890 10.475 1.00 90.50 124 CYS A O 1
ATOM 1006 N N . LYS A 1 125 ? -10.261 -7.486 11.721 1.00 90.81 125 LYS A N 1
ATOM 1007 C CA . LYS A 1 125 ? -9.598 -7.650 13.017 1.00 90.81 125 LYS A CA 1
ATOM 1008 C C . LYS A 1 125 ? -9.101 -9.086 13.173 1.00 90.81 125 LYS A C 1
ATOM 1010 O O . LYS A 1 125 ? -7.928 -9.298 13.448 1.00 90.81 125 LYS A O 1
ATOM 1015 N N . ASP A 1 126 ? -9.970 -10.065 12.957 1.00 88.44 126 ASP A N 1
ATOM 1016 C CA . ASP A 1 126 ? -9.624 -11.477 13.131 1.00 88.44 126 ASP A CA 1
ATOM 1017 C C . ASP A 1 126 ? -8.586 -11.930 12.104 1.00 88.44 126 ASP A C 1
ATOM 1019 O O . ASP A 1 126 ? -7.652 -12.641 12.457 1.00 88.44 126 ASP A O 1
ATOM 1023 N N . ARG A 1 127 ? -8.699 -11.472 10.849 1.00 86.81 127 A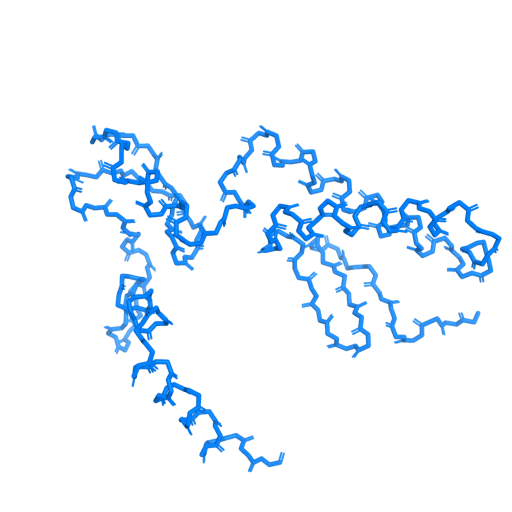RG A N 1
ATOM 1024 C CA . ARG A 1 127 ? -7.693 -11.741 9.806 1.00 86.81 127 ARG A CA 1
ATOM 1025 C C . ARG A 1 127 ? -6.316 -11.229 10.197 1.00 86.81 127 ARG A C 1
ATOM 1027 O O . ARG A 1 127 ? -5.366 -12.000 10.134 1.00 86.81 127 ARG A O 1
ATOM 1034 N N . TYR A 1 128 ? -6.238 -9.984 10.662 1.00 90.25 128 TYR A N 1
ATOM 1035 C CA . TYR A 1 128 ? -5.000 -9.413 11.173 1.00 90.25 128 TYR A CA 1
ATOM 1036 C C . TYR A 1 128 ? -4.419 -10.301 12.281 1.00 90.25 128 TYR A C 1
ATOM 1038 O O . TYR A 1 128 ? -3.340 -10.864 12.127 1.00 90.25 128 TYR A O 1
ATOM 1046 N N . TRP A 1 129 ? -5.161 -10.538 13.366 1.00 88.88 129 TRP A N 1
ATOM 1047 C CA . TRP A 1 129 ? -4.630 -11.313 14.495 1.00 88.88 129 TRP A CA 1
ATOM 1048 C C . TRP A 1 129 ? -4.258 -12.754 14.129 1.00 88.88 129 TRP A C 1
ATOM 1050 O O . TRP A 1 129 ? -3.335 -13.305 14.718 1.00 88.88 129 TRP A O 1
ATOM 1060 N N . ASN A 1 130 ? -4.933 -13.362 13.151 1.00 86.62 130 ASN A N 1
ATOM 1061 C CA . ASN A 1 130 ? -4.576 -14.691 12.660 1.00 86.62 130 ASN A CA 1
ATOM 1062 C C . ASN A 1 130 ? -3.255 -14.703 11.875 1.00 86.62 130 ASN A C 1
ATOM 1064 O O . ASN A 1 130 ? -2.534 -15.691 11.954 1.00 86.62 130 ASN A O 1
ATOM 1068 N N . LEU A 1 131 ? -2.931 -13.632 11.146 1.00 82.75 131 LEU A N 1
ATOM 1069 C CA . LEU A 1 131 ? -1.673 -13.507 10.400 1.00 82.75 131 LEU A CA 1
ATOM 1070 C C . LEU A 1 131 ? -0.484 -13.156 11.307 1.00 82.75 131 LEU A C 1
ATOM 1072 O O . LEU A 1 131 ? 0.635 -13.593 11.043 1.00 82.75 131 LEU A O 1
ATOM 1076 N N . HIS A 1 132 ? -0.723 -12.405 12.387 1.00 82.06 132 HIS A N 1
ATOM 1077 C CA . HIS A 1 132 ? 0.318 -11.985 13.337 1.00 82.06 132 HIS A CA 1
ATOM 1078 C C . HIS A 1 132 ? 0.523 -12.964 14.517 1.00 82.06 132 HIS A C 1
ATOM 1080 O O . HIS A 1 132 ? 1.446 -12.778 15.307 1.00 82.06 132 HIS A O 1
ATOM 1086 N N . ASP A 1 133 ? -0.289 -14.021 14.645 1.00 81.75 133 ASP A N 1
ATOM 1087 C CA . ASP A 1 133 ? -0.064 -15.128 15.589 1.00 81.75 133 ASP A CA 1
ATOM 1088 C C . ASP A 1 133 ? 0.693 -16.266 14.874 1.00 81.75 133 ASP A C 1
ATOM 1090 O O . ASP A 1 133 ? 0.126 -16.898 13.977 1.00 81.75 133 ASP A O 1
ATOM 1094 N N . PRO A 1 134 ? 1.945 -16.586 15.267 1.00 76.62 134 PRO A N 1
ATOM 1095 C CA . PRO A 1 134 ? 2.756 -17.597 14.587 1.00 76.62 134 PRO A CA 1
ATOM 1096 C C . PRO A 1 134 ? 2.080 -18.970 14.466 1.00 76.62 134 PRO A C 1
ATOM 1098 O O . PRO A 1 134 ? 2.192 -19.613 13.427 1.00 76.62 134 PRO A O 1
ATOM 1101 N N . LYS A 1 135 ? 1.323 -19.396 15.489 1.00 73.44 135 LYS A N 1
ATOM 1102 C CA . LYS A 1 135 ? 0.621 -20.694 15.514 1.00 73.44 135 LYS A CA 1
ATOM 1103 C C . LYS A 1 135 ? -0.654 -20.692 14.670 1.00 73.44 135 LYS A C 1
ATOM 1105 O O . LYS A 1 135 ? -1.236 -21.744 14.396 1.00 73.44 135 LYS A O 1
ATOM 1110 N N . ARG A 1 136 ? -1.198 -19.517 14.354 1.00 72.00 136 ARG A N 1
ATOM 1111 C CA . ARG A 1 136 ? -2.359 -19.370 13.462 1.00 72.00 136 ARG A CA 1
ATOM 1112 C C . ARG A 1 136 ? -1.926 -19.197 12.019 1.00 72.00 136 ARG A C 1
ATOM 1114 O O . ARG A 1 136 ? -2.576 -19.770 11.152 1.00 72.00 136 ARG A O 1
ATOM 1121 N N . ARG A 1 137 ? -0.820 -18.493 11.791 1.00 71.56 137 ARG A N 1
ATOM 1122 C CA . ARG A 1 137 ? -0.198 -18.359 10.476 1.00 71.56 137 ARG A CA 1
ATOM 1123 C C . ARG A 1 137 ? 0.184 -19.723 9.903 1.00 71.56 137 ARG A C 1
ATOM 1125 O O . ARG A 1 137 ? -0.271 -20.050 8.821 1.00 71.56 137 ARG A O 1
ATOM 1132 N N . GLU A 1 138 ? 0.847 -20.568 10.695 1.00 69.75 138 GLU A N 1
ATOM 1133 C CA . GLU A 1 138 ? 1.193 -21.945 10.299 1.00 69.75 138 GLU A CA 1
ATOM 1134 C C . GLU A 1 138 ? -0.035 -22.770 9.865 1.00 69.75 138 GLU A C 1
ATOM 1136 O O . GLU A 1 138 ? 0.019 -23.530 8.908 1.00 69.75 138 GLU A O 1
ATOM 1141 N N . ARG A 1 139 ? -1.194 -22.576 10.509 1.00 66.94 139 ARG A N 1
ATOM 1142 C CA . ARG A 1 139 ? -2.440 -23.253 10.111 1.00 66.94 139 ARG A CA 1
ATOM 1143 C C . ARG A 1 139 ? -3.018 -22.746 8.791 1.00 66.94 139 ARG A C 1
ATOM 1145 O O . ARG A 1 139 ? -3.679 -23.515 8.102 1.00 66.94 139 ARG A O 1
ATOM 1152 N N . LEU A 1 140 ? -2.829 -21.466 8.472 1.00 62.22 140 LEU A N 1
ATOM 1153 C CA . LEU A 1 140 ? -3.242 -20.899 7.187 1.00 62.22 140 LEU A CA 1
ATOM 1154 C C . LEU A 1 140 ? -2.334 -21.395 6.060 1.00 62.22 140 LEU A C 1
ATOM 1156 O O . LEU A 1 140 ? -2.845 -21.758 5.004 1.00 62.22 140 LEU A O 1
ATOM 1160 N N . ASP A 1 141 ? -1.028 -21.464 6.316 1.00 61.09 141 ASP A N 1
ATOM 1161 C CA . ASP A 1 141 ? -0.038 -21.970 5.363 1.00 61.09 141 ASP A CA 1
ATOM 1162 C C . ASP A 1 141 ? -0.297 -23.460 5.061 1.00 61.09 141 ASP A C 1
ATOM 1164 O O . ASP A 1 141 ? -0.466 -23.834 3.901 1.00 61.09 141 ASP A O 1
ATOM 1168 N N . ASN A 1 142 ? -0.495 -24.285 6.099 1.00 59.09 142 ASN A N 1
ATOM 1169 C CA . ASN A 1 142 ? -0.805 -25.713 5.943 1.00 59.09 142 ASN A CA 1
ATOM 1170 C C . ASN A 1 142 ? -2.147 -25.959 5.226 1.00 59.09 142 ASN A C 1
ATOM 1172 O O . ASN A 1 142 ? -2.257 -26.877 4.420 1.00 59.09 142 ASN A O 1
ATOM 1176 N N . TYR A 1 143 ? -3.174 -25.133 5.471 1.00 57.59 143 TYR A N 1
ATOM 1177 C CA . TYR A 1 143 ? -4.445 -25.240 4.741 1.00 57.59 143 TYR A CA 1
ATOM 1178 C C . TYR A 1 143 ? -4.265 -24.961 3.243 1.00 57.59 143 TYR A C 1
ATOM 1180 O O . TYR A 1 143 ? -4.925 -25.591 2.416 1.00 57.59 143 TYR A O 1
ATOM 1188 N N . HIS A 1 144 ? -3.394 -24.017 2.877 1.00 55.78 144 HIS A N 1
ATOM 1189 C CA . HIS A 1 144 ? -3.084 -23.746 1.477 1.00 55.78 144 HIS A CA 1
ATOM 1190 C C . HIS A 1 144 ? -2.330 -24.910 0.822 1.00 55.78 144 HIS A C 1
ATOM 1192 O O . HIS A 1 144 ? -2.709 -25.299 -0.281 1.00 55.78 144 HIS A O 1
ATOM 1198 N N . GLU A 1 145 ? -1.343 -25.504 1.499 1.00 56.00 145 GLU A N 1
ATOM 1199 C CA . GLU A 1 145 ? -0.625 -26.687 0.999 1.00 56.00 145 GLU A CA 1
ATOM 1200 C C . GLU A 1 145 ? -1.558 -27.895 0.815 1.00 56.00 145 GLU A C 1
ATOM 1202 O O . GLU A 1 145 ? -1.546 -28.527 -0.235 1.00 56.00 145 GLU A O 1
ATOM 1207 N N . GLU A 1 146 ? -2.437 -28.185 1.776 1.00 56.19 146 GLU A N 1
ATOM 1208 C CA . GLU A 1 146 ? -3.342 -29.343 1.702 1.00 56.19 146 GLU A CA 1
ATOM 1209 C C . GLU A 1 146 ? -4.430 -29.220 0.619 1.00 56.19 146 GLU A C 1
ATOM 1211 O O . GLU A 1 146 ? -4.942 -30.237 0.152 1.00 56.19 146 GLU A O 1
ATOM 1216 N N . ASN A 1 147 ? -4.807 -27.997 0.224 1.00 47.12 147 ASN A N 1
ATOM 1217 C CA . ASN A 1 147 ? -5.919 -27.759 -0.708 1.00 47.12 147 ASN A CA 1
ATOM 1218 C C . ASN A 1 147 ? -5.489 -27.280 -2.104 1.00 47.12 147 ASN A C 1
ATOM 1220 O O . ASN A 1 147 ? -6.334 -27.233 -2.997 1.00 47.12 147 ASN A O 1
ATOM 1224 N N . TYR A 1 148 ? -4.220 -26.905 -2.294 1.00 48.66 148 TYR A N 1
ATOM 1225 C CA . TYR A 1 148 ? -3.699 -26.382 -3.565 1.00 48.66 148 TYR A CA 1
ATOM 1226 C C . TYR A 1 148 ? -2.319 -26.945 -3.944 1.00 48.66 148 TYR A C 1
ATOM 1228 O O . TYR A 1 148 ? -1.678 -26.403 -4.842 1.00 48.66 148 TYR A O 1
ATOM 1236 N N . ALA A 1 149 ? -1.846 -28.012 -3.289 1.00 47.78 149 ALA A N 1
ATOM 1237 C CA . ALA A 1 149 ? -0.729 -28.798 -3.803 1.00 47.78 149 ALA A CA 1
ATOM 1238 C C . ALA A 1 149 ? -1.185 -29.627 -5.019 1.00 47.78 149 ALA A C 1
ATOM 1240 O O . ALA A 1 149 ? -1.586 -30.782 -4.880 1.00 47.78 149 ALA A O 1
ATOM 1241 N N . GLU A 1 150 ? -1.117 -29.018 -6.202 1.00 43.12 150 GLU A N 1
ATOM 1242 C CA . GLU A 1 150 ? -1.013 -29.701 -7.500 1.00 43.12 150 GLU A CA 1
ATOM 1243 C C . GLU A 1 150 ? 0.249 -29.232 -8.230 1.00 43.12 150 GLU A C 1
ATOM 1245 O O . GLU A 1 150 ? 0.442 -28.000 -8.360 1.00 43.12 150 GLU A O 1
#

pLDDT: mean 83.64, std 12.77, range [43.12, 96.88]